Protein AF-A0A0E0I5A2-F1 (afdb_monomer_lite)

Secondary structure (DSSP, 8-state):
-HHHH--GGGG--------TTSPPPP-----PPP----------EEEEEEEETTEEEEEEEE-SS-HHHHHHHHHHH-GGG---GGG-----HHHHHHHHHHS-SS--GGGGG---SSPPP------HHHHHHHS--EEEEEE--GGGGTS-TTTSS---SS-SEE-

Foldseek 3Di:
DCQQPNDPVVVDQDDFDADPVRDTPDDDDDDDDDPPPDDPPGPQKWWKWKDFLNDIDIDMGGHPDDLVVVQVVCCVPPCVVVDDSVNDDDDDPLQVVVCVVPVDDPDDSCVVVDPDPDDPDPDDDDDPVVQNVVRPDMDMWTAAHRVLLVDDCVNDVDRPSPDGTDD

Sequence (167 aa):
MLRKHGLTSDLVVDATMVNAEGEAPRQGRHGGGPLLGHPRRRWRELLRVVVQNQNAQFESLYLVGTRLGLISAMADTFPELGVTASDCIEMMWIQSMLYFAFYGMGKPLEMLLDRGTSKPDKYLKAKPDSLLKDGVGLLILDPYGGEMVRVALAVTPFPHRQALYNI

Organism: Oryza nivara (NCBI:txid4536)

Structure (mmCIF, N/CA/C/O backbone):
data_AF-A0A0E0I5A2-F1
#
_entry.id   AF-A0A0E0I5A2-F1
#
loop_
_atom_site.group_PDB
_atom_site.id
_atom_site.type_symbol
_atom_site.label_atom_id
_atom_site.label_alt_id
_atom_site.label_comp_id
_atom_site.label_asym_id
_atom_site.label_entity_id
_atom_site.label_seq_id
_atom_site.pdbx_PDB_ins_code
_atom_site.Cartn_x
_atom_site.Cartn_y
_atom_site.Cartn_z
_atom_site.occupancy
_atom_site.B_iso_or_equiv
_atom_site.auth_seq_id
_atom_site.auth_comp_id
_atom_site.auth_asym_id
_atom_site.auth_atom_id
_atom_site.pdbx_PDB_model_num
ATOM 1 N N . MET A 1 1 ? 0.838 -0.789 -4.060 1.00 75.44 1 MET A N 1
ATOM 2 C CA . MET A 1 1 ? 0.768 -0.391 -5.485 1.00 75.44 1 MET A CA 1
ATOM 3 C C . MET A 1 1 ? 0.713 -1.572 -6.458 1.00 75.44 1 MET A C 1
ATOM 5 O O . MET A 1 1 ? 0.041 -1.443 -7.476 1.00 75.44 1 MET A O 1
ATOM 9 N N . LEU A 1 2 ? 1.329 -2.717 -6.134 1.00 82.50 2 LEU A N 1
ATOM 10 C CA . LEU A 1 2 ? 1.393 -3.925 -6.976 1.00 82.50 2 LEU A CA 1
ATOM 11 C C . LEU A 1 2 ? 0.055 -4.344 -7.614 1.00 82.50 2 LEU A C 1
ATOM 13 O O . LEU A 1 2 ? -0.028 -4.516 -8.824 1.00 82.50 2 LEU A O 1
ATOM 17 N N . ARG A 1 3 ? -1.032 -4.413 -6.834 1.00 82.81 3 ARG A N 1
ATOM 18 C CA . ARG A 1 3 ? -2.36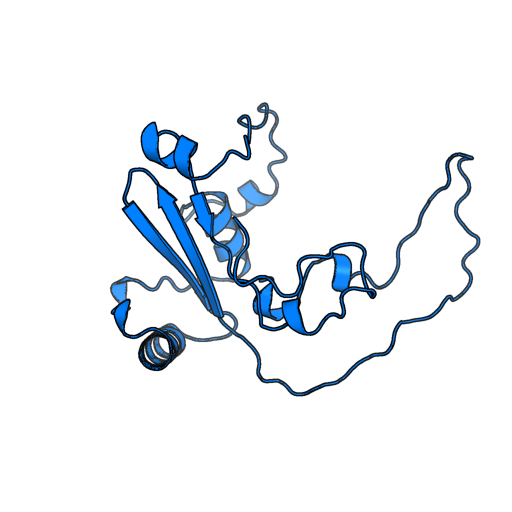3 -4.818 -7.335 1.00 82.81 3 ARG A CA 1
ATOM 19 C C . ARG A 1 3 ? -2.947 -3.901 -8.417 1.00 82.81 3 ARG A C 1
ATOM 21 O O . ARG A 1 3 ? -3.833 -4.323 -9.152 1.00 82.81 3 ARG A O 1
ATOM 28 N N . LYS A 1 4 ? -2.482 -2.653 -8.521 1.00 81.50 4 LYS A N 1
ATOM 29 C CA . LYS A 1 4 ? -2.982 -1.670 -9.496 1.00 81.50 4 LYS A CA 1
ATOM 30 C C . LYS A 1 4 ? -2.086 -1.529 -10.723 1.00 81.50 4 LYS A C 1
ATOM 32 O O . LYS A 1 4 ? -2.599 -1.251 -11.801 1.00 81.50 4 LYS A O 1
ATOM 37 N N . HIS A 1 5 ? -0.774 -1.647 -10.537 1.00 83.38 5 HIS A N 1
ATOM 38 C CA . HIS A 1 5 ? 0.215 -1.281 -11.553 1.00 83.38 5 HIS A CA 1
ATOM 39 C C . HIS A 1 5 ? 1.202 -2.400 -11.905 1.00 83.38 5 HIS A C 1
ATOM 41 O O . HIS A 1 5 ? 2.002 -2.207 -12.809 1.00 83.38 5 HIS A O 1
ATOM 47 N N . GLY A 1 6 ? 1.151 -3.549 -11.230 1.00 83.94 6 GLY A N 1
ATOM 48 C CA . GLY A 1 6 ? 2.175 -4.583 -11.361 1.00 83.94 6 GLY A CA 1
ATOM 49 C C . GLY A 1 6 ? 3.478 -4.188 -10.663 1.00 83.94 6 GLY A C 1
ATOM 50 O O . GLY A 1 6 ? 3.502 -3.283 -9.819 1.00 83.94 6 GLY A O 1
ATOM 51 N N . LEU A 1 7 ? 4.558 -4.893 -10.994 1.00 84.25 7 LEU A N 1
ATOM 52 C CA . LEU A 1 7 ? 5.907 -4.549 -10.552 1.00 84.25 7 LEU A CA 1
ATOM 53 C C . LEU A 1 7 ? 6.447 -3.381 -11.375 1.00 84.25 7 LEU A C 1
ATOM 55 O O . LEU A 1 7 ? 6.112 -3.225 -12.544 1.00 84.25 7 LEU A O 1
ATOM 59 N N . THR A 1 8 ? 7.363 -2.601 -10.801 1.00 82.94 8 THR A N 1
ATOM 60 C CA . THR A 1 8 ? 8.044 -1.525 -11.539 1.00 82.94 8 THR A CA 1
ATOM 61 C C . THR A 1 8 ? 8.751 -2.050 -12.791 1.00 82.94 8 THR A C 1
ATOM 63 O O . THR A 1 8 ? 8.717 -1.391 -13.824 1.00 82.94 8 THR A O 1
ATOM 66 N N . SER A 1 9 ? 9.324 -3.258 -12.727 1.00 82.19 9 SER A N 1
ATOM 67 C CA . SER A 1 9 ? 9.944 -3.936 -13.874 1.00 82.19 9 SER A CA 1
ATOM 68 C C . SER A 1 9 ? 8.977 -4.191 -15.030 1.00 82.19 9 SER A C 1
ATOM 70 O O . SER A 1 9 ? 9.417 -4.257 -16.169 1.00 82.19 9 SER A O 1
ATOM 72 N N . ASP A 1 10 ? 7.676 -4.308 -14.755 1.00 83.56 10 ASP A N 1
ATOM 73 C CA . ASP A 1 10 ? 6.648 -4.550 -15.776 1.00 83.56 10 ASP A CA 1
ATOM 74 C C . ASP A 1 10 ? 6.332 -3.274 -16.573 1.00 83.56 10 ASP A C 1
ATOM 76 O O . ASP A 1 10 ? 5.680 -3.330 -17.613 1.00 83.56 10 ASP A O 1
ATOM 80 N N . LEU A 1 11 ? 6.770 -2.117 -16.067 1.00 82.69 11 LEU A N 1
ATOM 81 C CA . LEU A 1 11 ? 6.495 -0.793 -16.622 1.00 82.69 11 LEU A CA 1
ATOM 82 C C . LEU A 1 11 ? 7.718 -0.167 -17.308 1.00 82.69 11 LEU A C 1
ATOM 84 O O . LEU A 1 11 ? 7.606 0.924 -17.868 1.00 82.69 11 LEU A O 1
ATOM 88 N N . VAL A 1 12 ? 8.882 -0.822 -17.257 1.00 82.25 12 VAL A N 1
ATOM 8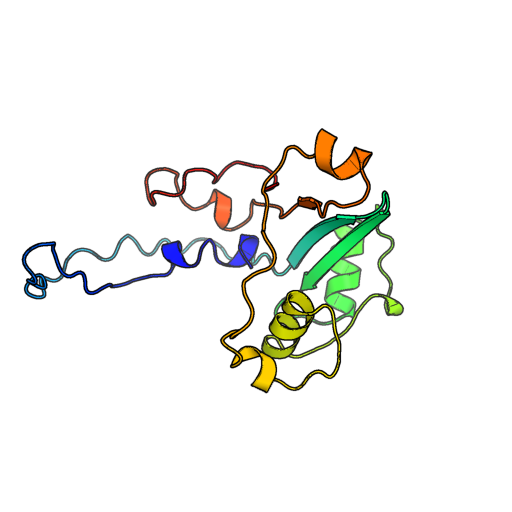9 C CA . VAL A 1 12 ? 10.091 -0.364 -17.953 1.00 82.25 12 VAL A CA 1
ATOM 90 C C . VAL A 1 12 ? 9.926 -0.635 -19.446 1.00 82.25 12 VAL A C 1
ATOM 92 O O . VAL A 1 12 ? 9.762 -1.779 -19.858 1.00 82.25 12 VAL A O 1
ATOM 95 N N . VAL A 1 13 ? 9.958 0.423 -20.257 1.00 83.44 13 VAL A N 1
ATOM 96 C CA . VAL A 1 13 ? 9.755 0.337 -21.715 1.00 83.44 13 VAL A CA 1
ATOM 97 C C . VAL A 1 13 ? 11.055 0.299 -22.516 1.00 83.44 13 VAL A C 1
ATOM 99 O O . VAL A 1 13 ? 11.040 -0.136 -23.662 1.00 83.44 13 VAL A O 1
ATOM 102 N N . ASP A 1 14 ? 12.159 0.764 -21.931 1.00 82.50 14 ASP A N 1
ATOM 103 C CA . ASP A 1 14 ? 13.480 0.787 -22.555 1.00 82.50 14 ASP A CA 1
ATOM 104 C C . ASP A 1 14 ? 14.570 0.802 -21.471 1.00 82.50 14 ASP A C 1
ATOM 106 O O . ASP A 1 14 ? 14.337 1.287 -20.357 1.00 82.50 14 ASP A O 1
ATOM 110 N N . ALA A 1 15 ? 15.747 0.264 -21.784 1.00 80.38 15 ALA A N 1
ATOM 111 C CA . ALA A 1 15 ? 16.903 0.246 -20.896 1.00 80.38 15 ALA A CA 1
ATOM 112 C C . ALA A 1 15 ? 18.210 0.187 -21.694 1.00 80.38 15 ALA A C 1
ATOM 114 O O . ALA A 1 15 ? 18.396 -0.666 -22.561 1.00 80.38 15 ALA A O 1
ATOM 115 N N . THR A 1 16 ? 19.164 1.042 -21.332 1.00 84.69 16 THR A N 1
ATOM 116 C CA . THR A 1 16 ? 20.533 0.945 -21.843 1.00 84.69 16 THR A CA 1
ATOM 117 C C . THR A 1 16 ? 21.312 -0.042 -20.986 1.00 84.69 16 THR A C 1
ATOM 119 O O . THR A 1 16 ? 21.516 0.193 -19.796 1.00 84.69 16 THR A O 1
ATOM 122 N N . MET A 1 17 ? 21.766 -1.136 -21.593 1.00 79.50 17 MET A N 1
ATOM 123 C CA . MET A 1 17 ? 22.663 -2.098 -20.953 1.00 79.50 17 MET A CA 1
ATOM 124 C C . MET A 1 17 ? 24.070 -1.948 -21.521 1.00 79.50 17 MET A C 1
ATOM 126 O O . MET A 1 17 ? 24.230 -1.629 -22.694 1.00 79.50 17 MET A O 1
ATOM 130 N N . VAL A 1 18 ? 25.080 -2.184 -20.692 1.00 85.94 18 VAL A N 1
ATOM 131 C CA . VAL A 1 18 ? 26.480 -2.284 -21.115 1.00 85.94 18 VAL A CA 1
ATOM 132 C C . VAL A 1 18 ? 26.926 -3.703 -20.798 1.00 85.94 18 VAL A C 1
ATOM 134 O O . VAL A 1 18 ? 26.665 -4.189 -19.696 1.00 85.94 18 VAL A O 1
ATOM 137 N N . ASN A 1 19 ? 27.511 -4.392 -21.776 1.00 85.88 19 ASN A N 1
ATOM 138 C CA . ASN A 1 19 ? 28.001 -5.756 -21.583 1.00 85.88 19 ASN A CA 1
ATOM 139 C C . ASN A 1 19 ? 29.301 -5.777 -20.752 1.00 85.88 19 ASN A C 1
ATOM 141 O O . ASN A 1 19 ? 29.820 -4.736 -20.340 1.00 85.88 19 ASN A O 1
ATOM 145 N N . ALA A 1 20 ? 29.818 -6.976 -20.476 1.00 87.25 20 ALA A N 1
ATOM 146 C CA . ALA A 1 20 ? 31.037 -7.149 -19.684 1.00 87.25 20 ALA A CA 1
ATOM 147 C C . ALA A 1 20 ? 32.272 -6.523 -20.361 1.00 87.25 20 ALA A C 1
ATOM 149 O O . ALA A 1 20 ? 33.253 -6.199 -19.697 1.00 87.25 20 ALA A O 1
ATOM 150 N N . GLU A 1 21 ? 32.195 -6.319 -21.672 1.00 88.19 21 GLU A N 1
ATOM 151 C CA . GLU A 1 21 ? 33.226 -5.754 -22.532 1.00 88.19 21 GLU A CA 1
ATOM 152 C C . GLU A 1 21 ? 33.182 -4.213 -22.583 1.00 88.19 21 GLU A C 1
ATOM 154 O O . GLU A 1 21 ? 34.048 -3.590 -23.195 1.00 88.19 21 GLU A O 1
ATOM 159 N N . GLY A 1 22 ? 32.214 -3.577 -21.911 1.00 84.38 22 GLY A N 1
ATOM 160 C CA . GLY A 1 22 ? 32.079 -2.117 -21.868 1.00 84.38 22 GLY A CA 1
ATOM 161 C C . GLY A 1 22 ? 31.339 -1.518 -23.067 1.00 84.38 22 GLY A C 1
ATOM 162 O O . GLY A 1 22 ? 31.310 -0.298 -23.231 1.00 84.38 22 GLY A O 1
ATOM 163 N N . GLU A 1 23 ? 30.713 -2.349 -23.897 1.00 81.38 23 GLU A N 1
ATOM 164 C CA . GLU A 1 23 ? 29.973 -1.932 -25.080 1.00 81.38 23 GLU A CA 1
ATOM 165 C C . GLU A 1 23 ? 28.481 -1.775 -24.769 1.00 81.38 23 GLU A C 1
ATOM 167 O O . GLU A 1 23 ? 27.825 -2.666 -24.220 1.00 81.38 23 GLU A O 1
ATOM 172 N N . ALA A 1 24 ? 27.918 -0.632 -25.161 1.00 76.12 24 ALA A N 1
ATOM 173 C CA . ALA A 1 24 ? 26.474 -0.460 -25.233 1.00 76.12 24 ALA A CA 1
ATOM 174 C C . ALA A 1 24 ? 25.974 -0.979 -26.596 1.00 76.12 24 ALA A C 1
ATOM 176 O O . ALA A 1 24 ? 26.568 -0.629 -27.625 1.00 76.12 24 ALA A O 1
ATOM 177 N N . PRO A 1 25 ? 24.881 -1.762 -26.655 1.00 66.56 25 PRO A N 1
ATOM 178 C CA . PRO A 1 25 ? 24.277 -2.160 -27.917 1.00 66.56 25 PRO A CA 1
ATOM 179 C C . PRO A 1 25 ? 23.975 -0.921 -28.764 1.00 66.56 25 PRO A C 1
ATOM 181 O O . PRO A 1 25 ? 23.381 0.046 -28.281 1.00 66.56 25 PRO A O 1
ATOM 184 N N . ARG A 1 26 ? 24.360 -0.938 -30.047 1.00 56.56 26 ARG A N 1
ATOM 185 C CA . ARG A 1 26 ? 23.927 0.101 -30.991 1.00 56.56 26 ARG A CA 1
ATOM 186 C C . ARG A 1 26 ? 22.404 0.073 -31.042 1.00 56.56 26 ARG A C 1
ATOM 188 O O . ARG A 1 26 ? 21.832 -0.984 -31.291 1.00 56.56 26 ARG A O 1
ATOM 195 N N . GLN A 1 27 ? 21.777 1.221 -30.788 1.00 52.25 27 GLN A N 1
ATOM 196 C CA . GLN A 1 27 ? 20.326 1.399 -30.716 1.00 52.25 27 GLN A CA 1
ATOM 197 C C . GLN A 1 27 ? 19.641 0.809 -31.964 1.00 52.25 27 GLN A C 1
ATOM 199 O O . GLN A 1 27 ? 19.549 1.438 -33.016 1.00 52.25 27 GLN A O 1
ATOM 204 N N . GLY A 1 28 ? 19.179 -0.432 -31.850 1.00 45.22 28 GLY A N 1
ATOM 205 C CA . GLY A 1 28 ? 18.270 -1.072 -32.783 1.00 45.22 28 GLY A CA 1
ATOM 206 C C . GLY A 1 28 ? 16.889 -1.035 -32.155 1.00 45.22 28 GLY A C 1
ATOM 207 O O . GLY A 1 28 ? 16.721 -1.490 -31.026 1.00 45.22 28 GLY A O 1
ATOM 208 N N . ARG A 1 29 ? 15.899 -0.477 -32.861 1.00 46.53 29 ARG A N 1
ATOM 209 C CA . ARG A 1 29 ? 14.488 -0.572 -32.466 1.00 46.53 29 ARG A CA 1
ATOM 210 C C . ARG A 1 29 ? 14.127 -2.049 -32.302 1.00 46.53 29 ARG A C 1
ATOM 212 O O . ARG A 1 29 ? 13.879 -2.725 -33.296 1.00 46.53 29 ARG A O 1
ATOM 219 N N . HIS A 1 30 ? 14.053 -2.530 -31.068 1.00 42.09 30 HIS A N 1
ATOM 220 C CA . HIS A 1 30 ? 13.550 -3.862 -30.767 1.00 42.09 30 HIS A CA 1
ATOM 221 C C . HIS A 1 30 ? 12.280 -3.759 -29.926 1.00 42.09 30 HIS A C 1
ATOM 223 O O . HIS A 1 30 ? 12.313 -3.489 -28.735 1.00 42.09 30 HIS A O 1
ATOM 229 N N . GLY A 1 31 ? 11.159 -3.962 -30.625 1.00 35.25 31 GLY A N 1
ATOM 230 C CA . GLY A 1 31 ? 9.966 -4.653 -30.143 1.00 35.25 31 GLY A CA 1
ATOM 231 C C . GLY A 1 31 ? 9.345 -4.154 -28.845 1.00 35.25 31 GLY A C 1
ATOM 232 O O . GLY A 1 31 ? 9.482 -4.802 -27.814 1.00 35.25 31 GLY A O 1
ATOM 233 N N . GLY A 1 32 ? 8.541 -3.092 -28.934 1.00 33.34 32 GLY A N 1
ATOM 234 C CA . GLY A 1 32 ? 7.497 -2.860 -27.940 1.00 33.34 32 GLY A CA 1
ATOM 235 C C . GLY A 1 32 ? 6.605 -4.101 -27.841 1.00 33.34 32 GLY A C 1
ATOM 236 O O . GLY A 1 32 ? 5.991 -4.509 -28.829 1.00 33.34 32 GLY A O 1
ATOM 237 N N . GLY A 1 33 ? 6.572 -4.719 -26.659 1.00 37.50 33 GLY A N 1
ATOM 238 C CA . GLY A 1 33 ? 5.617 -5.777 -26.345 1.00 37.50 33 GLY A CA 1
ATOM 239 C C . GLY A 1 33 ? 4.172 -5.274 -26.495 1.00 37.50 33 GLY A C 1
ATOM 240 O O . GLY A 1 33 ? 3.933 -4.064 -26.428 1.00 37.50 33 GLY A O 1
ATOM 241 N N . PRO A 1 34 ? 3.192 -6.166 -26.729 1.00 33.97 34 PRO A N 1
ATOM 242 C CA . PRO A 1 34 ? 1.848 -5.761 -27.114 1.00 33.97 34 PRO A CA 1
ATOM 243 C C . PRO A 1 34 ? 1.204 -4.887 -26.037 1.00 33.97 34 PRO A C 1
ATOM 245 O O . PRO A 1 34 ? 1.081 -5.287 -24.878 1.00 33.97 34 PRO A O 1
ATOM 248 N N . LEU A 1 35 ? 0.740 -3.704 -26.444 1.00 46.03 35 LEU A N 1
ATOM 249 C CA . LEU A 1 35 ? -0.150 -2.860 -25.656 1.00 46.03 35 LEU A CA 1
ATOM 250 C C . LEU A 1 35 ? -1.496 -3.580 -25.502 1.00 46.03 35 LEU A C 1
ATOM 252 O O . LEU A 1 35 ? -2.409 -3.414 -26.310 1.00 46.03 35 LEU A O 1
ATOM 256 N N . LEU A 1 36 ? -1.626 -4.400 -24.462 1.00 43.19 36 LEU A N 1
ATOM 257 C CA . LEU A 1 36 ? -2.887 -5.047 -24.109 1.00 43.19 36 LEU A CA 1
ATOM 258 C C . LEU A 1 36 ? -3.782 -4.051 -23.363 1.00 43.19 36 LEU A C 1
ATOM 260 O O . LEU A 1 36 ? -3.839 -3.996 -22.134 1.00 43.19 36 LEU A O 1
ATOM 264 N N . GLY A 1 37 ? -4.502 -3.235 -24.132 1.00 43.47 37 GLY A N 1
ATOM 265 C CA . GLY A 1 37 ? -5.615 -2.437 -23.629 1.00 43.47 37 GLY A CA 1
ATOM 266 C C . GLY A 1 37 ? -6.786 -3.338 -23.242 1.00 43.47 37 GLY A C 1
ATOM 267 O O . GLY A 1 37 ? -7.531 -3.778 -24.108 1.00 43.47 37 GLY A O 1
ATOM 268 N N . HIS A 1 38 ? -6.979 -3.592 -21.944 1.00 39.84 38 HIS A N 1
ATOM 269 C CA . HIS A 1 38 ? -8.054 -4.454 -21.430 1.00 39.84 38 HIS A CA 1
ATOM 270 C C . HIS A 1 38 ? -8.637 -3.933 -20.096 1.00 39.84 38 HIS A C 1
ATOM 272 O O . HIS A 1 38 ? -7.970 -3.186 -19.3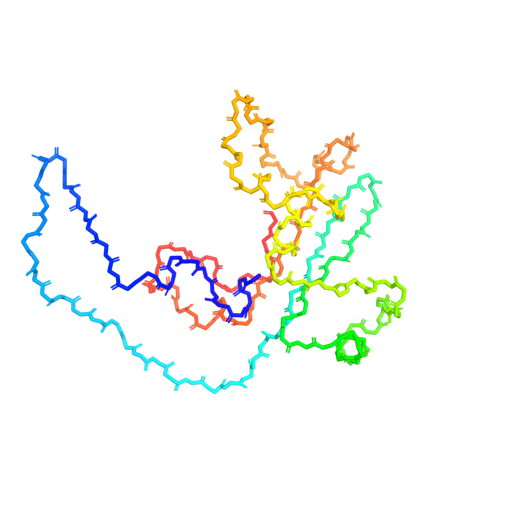74 1.00 39.84 38 HIS A O 1
ATOM 278 N N . PRO A 1 39 ? -9.901 -4.279 -19.780 1.00 36.78 39 PRO A N 1
ATOM 279 C CA . PRO A 1 39 ? -10.913 -3.385 -19.219 1.00 36.78 39 PRO A CA 1
ATOM 280 C C . PRO A 1 39 ? -10.625 -2.921 -17.788 1.00 36.78 39 PRO A C 1
ATOM 282 O O . PRO A 1 39 ? -10.202 -3.676 -16.916 1.00 36.78 39 PRO A O 1
ATOM 285 N N . ARG A 1 40 ? -10.898 -1.634 -17.548 1.00 40.00 40 ARG A N 1
ATOM 286 C CA . ARG A 1 40 ? -10.635 -0.909 -16.300 1.00 40.00 40 ARG A CA 1
ATOM 287 C C . ARG A 1 40 ? -11.598 -1.316 -15.172 1.00 40.00 40 ARG A C 1
ATOM 289 O O . ARG A 1 40 ? -12.405 -0.499 -14.740 1.00 40.00 40 ARG A O 1
ATOM 296 N N . ARG A 1 41 ? -11.461 -2.511 -14.592 1.00 44.41 41 ARG A N 1
ATOM 297 C CA . ARG A 1 41 ? -11.747 -2.644 -13.150 1.00 44.41 41 ARG A CA 1
ATOM 298 C C . ARG A 1 41 ? -10.512 -2.146 -12.418 1.00 44.41 41 ARG A C 1
ATOM 300 O O . ARG A 1 41 ? -9.542 -2.864 -12.209 1.00 44.41 41 ARG A O 1
ATOM 307 N N . ARG A 1 42 ? -10.495 -0.835 -12.176 1.00 53.53 42 ARG A N 1
ATOM 308 C CA . ARG A 1 42 ? -9.362 -0.149 -11.556 1.00 53.53 42 ARG A CA 1
ATOM 309 C C . ARG A 1 42 ? -9.352 -0.546 -10.083 1.00 53.53 42 ARG A C 1
ATOM 311 O O . ARG A 1 42 ? -10.131 0.001 -9.313 1.00 53.53 42 ARG A O 1
ATOM 318 N N . TRP A 1 43 ? -8.4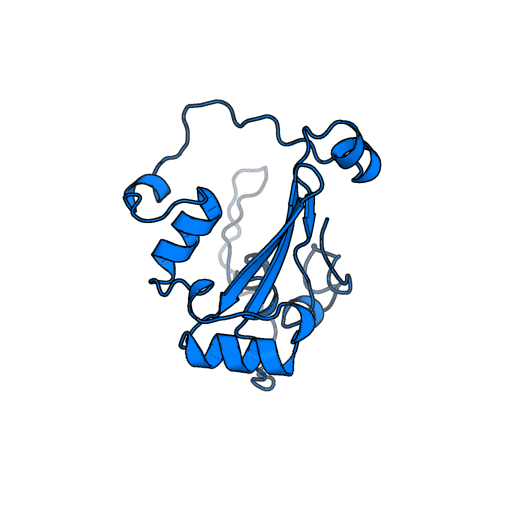94 -1.488 -9.703 1.00 56.75 43 TRP A N 1
ATOM 319 C CA . TRP A 1 43 ? -8.192 -1.741 -8.298 1.00 56.75 43 TRP A CA 1
ATOM 320 C C . TRP A 1 43 ? -7.594 -0.459 -7.722 1.00 56.75 43 TRP A C 1
ATOM 322 O O . TRP A 1 43 ? -6.527 -0.010 -8.145 1.00 56.75 43 TRP A O 1
ATOM 332 N N . ARG A 1 44 ? -8.348 0.212 -6.852 1.00 69.62 44 ARG A N 1
ATOM 333 C CA . ARG A 1 44 ? -7.929 1.476 -6.228 1.00 69.62 44 ARG A CA 1
ATOM 334 C C . ARG A 1 44 ? -7.315 1.260 -4.860 1.00 69.62 44 ARG A C 1
ATOM 336 O O . ARG A 1 44 ? -6.742 2.194 -4.326 1.00 69.62 44 ARG A O 1
ATOM 343 N N . GLU A 1 45 ? -7.378 0.044 -4.348 1.00 74.12 45 GLU A N 1
ATOM 344 C CA . GLU A 1 45 ? -7.092 -0.252 -2.960 1.00 74.12 45 GLU A CA 1
ATOM 345 C C . GLU A 1 45 ? -5.968 -1.279 -2.831 1.00 74.12 45 GLU A C 1
ATOM 347 O O . GLU A 1 45 ? -5.927 -2.294 -3.536 1.00 74.12 45 GLU A O 1
ATOM 352 N N . LEU A 1 46 ? -5.038 -0.990 -1.933 1.00 80.12 46 LEU A N 1
ATOM 353 C CA . LEU A 1 46 ? -4.088 -1.946 -1.390 1.00 80.12 46 LEU A CA 1
ATOM 354 C C . LEU A 1 46 ? -4.424 -2.116 0.087 1.00 80.12 46 LEU A C 1
ATOM 356 O O . LEU A 1 46 ? -4.543 -1.107 0.757 1.00 80.12 46 LEU A O 1
ATOM 360 N N . LEU A 1 47 ? -4.516 -3.351 0.568 1.00 86.25 47 LEU A N 1
ATOM 361 C CA . LEU A 1 47 ? -4.703 -3.688 1.977 1.00 86.25 47 LEU A CA 1
ATOM 362 C C . LEU A 1 47 ? -3.604 -4.675 2.360 1.00 86.25 47 LEU A C 1
ATOM 364 O O . LEU A 1 47 ? -3.593 -5.771 1.825 1.00 86.25 47 LEU A O 1
ATOM 368 N N . ARG A 1 48 ? -2.662 -4.313 3.218 1.00 89.94 48 ARG A N 1
ATOM 369 C CA . ARG A 1 48 ? -1.609 -5.218 3.701 1.00 89.94 48 ARG A CA 1
ATOM 370 C C . ARG A 1 48 ? -1.806 -5.506 5.178 1.00 89.94 48 ARG A C 1
ATOM 372 O O . ARG A 1 48 ? -2.403 -4.701 5.890 1.00 89.94 48 ARG A O 1
ATOM 379 N N . VAL A 1 49 ? -1.294 -6.646 5.625 1.00 89.81 49 VAL A N 1
ATOM 380 C CA . VAL A 1 49 ? -1.346 -7.030 7.037 1.00 89.81 49 VAL A CA 1
ATOM 381 C C . VAL A 1 49 ? 0.064 -7.027 7.594 1.00 89.81 49 VAL A C 1
ATOM 383 O O . VAL A 1 49 ? 0.957 -7.669 7.044 1.00 89.81 49 VAL A O 1
ATOM 386 N N . VAL A 1 50 ? 0.258 -6.304 8.685 1.00 88.94 50 VAL A N 1
ATOM 387 C CA . VAL A 1 50 ? 1.514 -6.235 9.417 1.00 88.94 50 VAL A CA 1
ATOM 388 C C . VAL A 1 50 ? 1.297 -6.899 10.764 1.00 88.94 50 VAL A C 1
ATOM 390 O O . VAL A 1 50 ? 0.457 -6.469 11.547 1.00 88.94 50 VAL A O 1
ATOM 393 N N . VAL A 1 51 ? 2.023 -7.978 11.027 1.00 87.69 51 VAL A N 1
ATOM 394 C CA . VAL A 1 51 ? 1.958 -8.697 12.297 1.00 87.69 51 VAL A CA 1
ATOM 395 C C . VAL A 1 51 ? 3.247 -8.450 13.066 1.00 87.69 51 VAL A C 1
ATOM 397 O O . VAL A 1 51 ? 4.343 -8.745 12.583 1.00 87.69 51 VAL A O 1
ATOM 400 N N . GLN A 1 52 ? 3.103 -7.914 14.273 1.00 86.12 52 GLN A N 1
ATOM 401 C CA . GLN A 1 52 ? 4.200 -7.635 15.193 1.00 86.12 52 GLN A CA 1
ATOM 402 C C . GLN A 1 52 ? 3.713 -7.818 16.630 1.00 86.12 52 GLN A C 1
ATOM 404 O O . GLN A 1 52 ? 2.612 -7.394 16.968 1.00 86.12 52 GLN A O 1
ATOM 409 N N . ASN A 1 53 ? 4.525 -8.441 17.488 1.00 84.44 53 ASN A N 1
ATOM 410 C CA . ASN A 1 53 ? 4.211 -8.649 18.910 1.00 84.44 53 ASN A CA 1
ATOM 411 C C . ASN A 1 53 ? 2.819 -9.262 19.148 1.00 84.44 53 ASN A C 1
ATOM 413 O O . ASN A 1 53 ? 2.081 -8.812 20.018 1.00 84.44 53 ASN A O 1
ATOM 417 N N . GLN A 1 54 ? 2.451 -10.268 18.344 1.00 81.38 54 GLN A N 1
ATOM 418 C CA . GLN A 1 54 ? 1.136 -10.932 18.379 1.00 81.38 54 GLN A CA 1
ATOM 419 C C . GLN A 1 54 ? -0.064 -10.019 18.063 1.00 81.38 54 GLN A C 1
ATOM 421 O O . GLN A 1 54 ? -1.207 -10.448 18.191 1.00 81.38 54 GLN A O 1
ATOM 426 N N . ASN A 1 55 ? 0.177 -8.791 17.603 1.00 86.50 55 ASN A N 1
ATOM 427 C CA . ASN A 1 55 ? -0.851 -7.885 17.120 1.00 86.50 55 ASN A CA 1
ATOM 428 C C . ASN A 1 55 ? -0.842 -7.846 15.589 1.00 86.50 55 ASN A C 1
ATOM 430 O O . ASN A 1 55 ? 0.225 -7.807 14.976 1.00 86.50 55 ASN A O 1
ATOM 434 N N . ALA A 1 56 ? -2.026 -7.839 14.979 1.00 89.94 56 ALA A N 1
ATOM 435 C CA . ALA A 1 56 ? -2.192 -7.699 13.537 1.00 89.94 56 ALA A CA 1
ATOM 436 C C . ALA A 1 56 ? -2.744 -6.308 13.220 1.00 89.94 56 ALA A C 1
ATOM 438 O O . ALA A 1 56 ? -3.819 -5.928 13.681 1.00 89.94 56 ALA A O 1
ATOM 439 N N . GLN A 1 57 ? -2.000 -5.554 12.423 1.00 90.94 57 GLN A N 1
ATOM 440 C CA . GLN A 1 57 ? -2.382 -4.249 11.911 1.00 90.94 57 GLN A CA 1
ATOM 441 C C . GLN A 1 57 ? -2.750 -4.374 10.437 1.00 90.94 57 GLN A C 1
ATOM 443 O O . GLN A 1 57 ? -2.038 -4.999 9.651 1.00 90.94 57 GLN A O 1
ATOM 448 N N . PHE A 1 58 ? -3.875 -3.776 10.067 1.00 92.00 58 PHE A N 1
ATOM 449 C CA . PHE A 1 58 ? -4.360 -3.736 8.696 1.00 92.00 58 PHE A CA 1
ATOM 450 C C . PHE A 1 58 ? -4.101 -2.345 8.139 1.00 92.00 58 PHE A C 1
ATOM 452 O O . PHE A 1 58 ? -4.681 -1.362 8.593 1.00 92.00 58 PHE A O 1
ATOM 459 N N . GLU A 1 59 ? -3.217 -2.258 7.155 1.00 90.81 59 GLU A N 1
ATOM 460 C CA . GLU A 1 59 ? -2.832 -0.995 6.542 1.00 90.81 59 GLU A CA 1
ATOM 461 C C . GLU A 1 59 ? -3.407 -0.917 5.135 1.00 90.81 59 GLU A C 1
ATOM 463 O O . GLU A 1 59 ? -3.164 -1.797 4.306 1.00 90.81 59 GLU A O 1
ATOM 468 N N . SER A 1 60 ? -4.142 0.155 4.839 1.00 89.31 60 SER A N 1
ATOM 469 C CA . SER A 1 60 ? -4.741 0.349 3.522 1.00 89.31 60 SER A CA 1
ATOM 470 C C . SER A 1 60 ? -4.270 1.629 2.840 1.00 89.31 60 SER A C 1
ATOM 472 O O . SER A 1 60 ? -4.051 2.658 3.474 1.00 89.31 60 SER A O 1
ATOM 474 N N . LEU A 1 61 ? -4.134 1.565 1.516 1.00 90.06 61 LEU A N 1
ATOM 475 C CA . LEU A 1 61 ? -3.920 2.713 0.646 1.00 90.06 61 LEU A CA 1
ATOM 476 C C . LEU A 1 61 ? -4.984 2.731 -0.449 1.00 90.06 61 LEU A C 1
ATOM 478 O O . LEU A 1 61 ? -4.967 1.901 -1.364 1.00 90.06 61 LEU A O 1
ATOM 482 N N . TYR A 1 62 ? -5.854 3.738 -0.395 1.00 89.81 62 TYR A N 1
ATOM 483 C CA . TYR A 1 62 ? -6.894 3.980 -1.389 1.00 89.81 62 TYR A CA 1
ATOM 484 C C . TYR A 1 62 ? -6.510 5.130 -2.325 1.00 89.81 62 TYR A C 1
ATOM 486 O O . TYR A 1 62 ? -6.417 6.291 -1.936 1.00 89.81 62 TYR A O 1
ATOM 494 N N . LEU A 1 63 ? -6.246 4.804 -3.588 1.00 85.88 63 LEU A N 1
ATOM 495 C CA . LEU A 1 63 ? -5.716 5.724 -4.588 1.00 85.88 63 LEU A CA 1
ATOM 496 C C . LEU A 1 63 ? -6.823 6.382 -5.410 1.00 85.88 63 LEU A C 1
ATOM 498 O O . LEU A 1 63 ? -7.592 5.697 -6.090 1.00 85.88 63 LEU A O 1
ATOM 502 N N . VAL A 1 64 ? -6.762 7.714 -5.517 1.00 77.00 64 VAL A N 1
ATOM 503 C CA . VAL A 1 64 ? -7.685 8.522 -6.335 1.00 77.00 64 VAL A CA 1
ATOM 504 C C . VAL A 1 64 ? -9.131 8.272 -5.889 1.00 77.00 64 VAL A C 1
ATOM 506 O O . VAL A 1 64 ? -9.942 7.708 -6.636 1.00 77.00 64 VAL A O 1
ATOM 509 N N . GLY A 1 65 ? -9.408 8.653 -4.643 1.00 82.38 65 GLY A N 1
ATOM 510 C CA . GLY A 1 65 ? -10.686 8.490 -3.962 1.00 82.38 65 GLY A CA 1
ATOM 511 C C . GLY A 1 65 ? -10.761 9.347 -2.697 1.00 82.38 65 GLY A C 1
ATOM 512 O O . GLY A 1 65 ? -9.822 10.076 -2.390 1.00 82.38 65 GLY A O 1
ATOM 513 N N . THR A 1 66 ? -11.888 9.263 -1.998 1.00 88.94 66 THR A N 1
ATOM 514 C CA . THR A 1 66 ? -12.151 9.973 -0.739 1.00 88.94 66 THR A CA 1
ATOM 515 C C . THR A 1 66 ? -12.234 8.983 0.417 1.00 88.94 66 THR A C 1
ATOM 517 O O . THR A 1 66 ? -12.473 7.792 0.199 1.00 88.94 66 THR A O 1
ATOM 520 N N . ARG A 1 67 ? -12.128 9.483 1.649 1.00 91.56 67 ARG A N 1
ATOM 521 C CA . ARG A 1 67 ? -12.385 8.734 2.885 1.00 91.56 67 ARG A CA 1
ATOM 522 C C . ARG A 1 67 ? -13.714 7.983 2.844 1.00 91.56 67 ARG A C 1
ATOM 524 O O . ARG A 1 67 ? -13.762 6.808 3.178 1.00 91.56 67 ARG A O 1
ATOM 531 N N . LEU A 1 68 ? -14.788 8.635 2.391 1.00 91.88 68 LEU A N 1
ATOM 532 C CA . LEU A 1 68 ? -16.102 7.991 2.252 1.00 91.88 68 LEU A CA 1
ATOM 533 C C . LEU A 1 68 ? -16.079 6.848 1.231 1.00 91.88 68 LEU A C 1
ATOM 535 O O . LEU A 1 68 ? -16.687 5.808 1.461 1.00 91.88 68 LEU A O 1
ATOM 539 N N . GLY A 1 69 ? -15.350 7.026 0.126 1.00 90.75 69 GLY A N 1
ATOM 540 C CA . GLY A 1 69 ? -15.174 5.979 -0.875 1.00 90.75 69 GLY A CA 1
ATOM 541 C C . GLY A 1 69 ? -14.429 4.758 -0.333 1.00 90.75 69 GLY A C 1
ATOM 542 O O . GLY A 1 69 ? -14.820 3.641 -0.651 1.00 90.75 69 GLY A O 1
ATOM 543 N N . LEU A 1 70 ? -13.399 4.962 0.496 1.00 91.12 70 LEU A N 1
ATOM 544 C CA . LEU A 1 70 ? -12.688 3.872 1.172 1.00 91.12 70 LEU A CA 1
ATOM 545 C C . LEU A 1 70 ? -13.602 3.138 2.159 1.00 91.12 70 LEU A C 1
ATOM 547 O O . LEU A 1 70 ? -13.678 1.918 2.110 1.00 91.12 70 LEU A O 1
ATOM 551 N N . ILE A 1 71 ? -14.318 3.868 3.019 1.00 93.00 71 ILE A N 1
ATOM 552 C CA . ILE A 1 71 ? -15.221 3.259 4.009 1.00 93.00 71 ILE A CA 1
ATOM 553 C C . ILE A 1 71 ? -16.287 2.410 3.311 1.00 93.00 71 ILE A C 1
ATOM 555 O O . ILE A 1 71 ? -16.520 1.275 3.710 1.00 93.00 71 ILE A O 1
ATOM 559 N N . SER A 1 72 ? -16.889 2.923 2.233 1.00 92.25 72 SER A N 1
ATOM 560 C CA . SER A 1 72 ? -17.856 2.159 1.437 1.00 92.25 72 SER A CA 1
ATOM 561 C C . SER A 1 72 ? -17.225 0.913 0.814 1.00 92.25 72 SER A C 1
ATOM 563 O O . SER A 1 72 ? -17.806 -0.161 0.890 1.00 92.25 72 SER A O 1
ATOM 565 N N . ALA A 1 73 ? -16.029 1.029 0.227 1.00 89.88 73 ALA A N 1
ATOM 566 C CA . ALA A 1 73 ? -15.346 -0.111 -0.380 1.00 89.88 73 ALA A CA 1
ATOM 567 C C . ALA A 1 73 ? -14.992 -1.195 0.653 1.00 89.88 73 ALA A C 1
ATOM 569 O O . ALA A 1 73 ? -15.159 -2.382 0.376 1.00 89.88 73 ALA A O 1
ATOM 570 N N . MET A 1 74 ? -14.552 -0.794 1.849 1.00 90.62 74 MET A N 1
ATOM 571 C CA . MET A 1 74 ? -14.260 -1.708 2.955 1.00 90.62 74 MET A CA 1
ATOM 572 C C . MET A 1 74 ? -15.525 -2.369 3.487 1.00 90.62 74 MET A C 1
ATOM 574 O O . MET A 1 74 ? -15.524 -3.574 3.691 1.00 90.62 74 MET A O 1
ATOM 578 N N . ALA A 1 75 ? -16.619 -1.624 3.641 1.00 92.50 75 ALA A N 1
ATOM 579 C CA . ALA A 1 75 ? -17.901 -2.201 4.039 1.00 92.50 75 ALA A CA 1
ATOM 580 C C . ALA A 1 75 ? -18.400 -3.252 3.030 1.00 92.50 75 ALA A C 1
ATOM 582 O O . ALA A 1 75 ? -18.969 -4.263 3.433 1.00 92.50 75 ALA A O 1
ATOM 583 N N . ASP A 1 76 ? -18.142 -3.046 1.736 1.00 91.44 76 ASP A N 1
ATOM 584 C CA . ASP A 1 76 ? -18.553 -3.978 0.683 1.00 91.44 76 ASP A CA 1
ATOM 585 C C . ASP A 1 76 ? -17.637 -5.210 0.565 1.00 91.44 76 ASP A C 1
ATOM 587 O O . ASP A 1 76 ? -18.098 -6.286 0.183 1.00 91.44 76 ASP A O 1
ATOM 591 N N . THR A 1 77 ? -16.333 -5.062 0.823 1.00 87.94 77 THR A N 1
ATOM 592 C CA . THR A 1 77 ? -15.331 -6.106 0.517 1.00 87.94 77 THR A CA 1
ATOM 593 C C . THR A 1 77 ? -14.723 -6.788 1.736 1.00 87.94 77 THR A C 1
ATOM 595 O O . THR A 1 77 ? -14.312 -7.940 1.616 1.00 87.94 77 THR A O 1
ATOM 598 N N . PHE A 1 78 ? -14.649 -6.095 2.871 1.00 90.25 78 PHE A N 1
ATOM 599 C CA . PHE A 1 78 ? -14.051 -6.548 4.130 1.00 90.25 78 PHE A CA 1
ATOM 600 C C . PHE A 1 78 ? -14.782 -5.926 5.345 1.00 90.25 78 PHE A C 1
ATOM 602 O O . PHE A 1 78 ? -14.176 -5.205 6.151 1.00 90.25 78 PHE A O 1
ATOM 609 N N . PRO A 1 79 ? -16.104 -6.156 5.488 1.00 93.50 79 PRO A N 1
ATOM 610 C CA . PRO A 1 79 ? -16.902 -5.569 6.568 1.00 93.50 79 PRO A CA 1
ATOM 611 C C . PRO A 1 79 ? -16.406 -5.954 7.969 1.00 93.50 79 PRO A C 1
ATOM 613 O O . PRO A 1 79 ? -16.621 -5.206 8.921 1.00 93.50 79 PRO A O 1
ATOM 616 N N . GLU A 1 80 ? -15.710 -7.085 8.104 1.00 93.88 80 GLU A N 1
ATOM 617 C CA . GLU A 1 80 ? -15.158 -7.597 9.360 1.00 93.88 80 GLU A CA 1
ATOM 618 C C . GLU A 1 80 ? -14.124 -6.655 9.988 1.00 93.88 80 GLU A C 1
ATOM 620 O O . GLU A 1 80 ? -13.920 -6.697 11.200 1.00 93.88 80 GLU A O 1
ATOM 625 N N . LEU A 1 81 ? -13.487 -5.790 9.189 1.00 91.81 81 LEU A N 1
ATOM 626 C CA . LEU A 1 81 ? -12.540 -4.794 9.695 1.00 91.81 81 LEU A CA 1
ATOM 627 C C . LEU A 1 81 ? -13.224 -3.608 10.378 1.00 91.81 81 LEU A C 1
ATOM 629 O O . LEU A 1 81 ? -12.556 -2.866 11.092 1.00 91.81 81 LEU A O 1
ATOM 633 N N . GLY A 1 82 ? -14.528 -3.407 10.159 1.00 94.56 82 GLY A N 1
ATOM 634 C CA . GLY A 1 82 ? -15.295 -2.354 10.828 1.00 94.56 82 GLY A CA 1
ATOM 635 C C . GLY A 1 82 ? -14.735 -0.942 10.628 1.00 94.56 82 GLY A C 1
ATOM 636 O O . GLY A 1 82 ? -14.861 -0.117 11.528 1.00 94.56 82 GLY A O 1
ATOM 637 N N . VAL A 1 83 ? -14.096 -0.670 9.481 1.00 93.75 83 VAL A N 1
ATOM 638 C CA . VAL A 1 83 ? -13.366 0.583 9.223 1.00 93.75 83 VAL A CA 1
ATOM 639 C C . VAL A 1 83 ? -14.278 1.796 9.371 1.00 93.75 83 VAL A C 1
ATOM 641 O O . VAL A 1 83 ? -15.329 1.899 8.735 1.00 93.75 83 VAL A O 1
ATOM 644 N N . THR A 1 84 ? -13.829 2.762 10.163 1.00 94.94 84 THR A N 1
ATOM 645 C CA . THR A 1 84 ? -14.550 4.001 10.433 1.00 94.94 84 THR A CA 1
ATOM 646 C C . THR A 1 84 ? -13.817 5.226 9.888 1.00 94.94 84 THR A C 1
ATOM 648 O O . THR A 1 84 ? -12.696 5.177 9.379 1.00 94.94 84 THR A O 1
ATOM 651 N N . ALA A 1 85 ? -14.465 6.386 10.005 1.00 93.12 85 ALA A N 1
ATOM 652 C CA . ALA A 1 85 ? -13.873 7.663 9.629 1.00 93.12 85 ALA A CA 1
ATOM 653 C C . ALA A 1 85 ? -12.609 8.017 10.422 1.00 93.12 85 ALA A C 1
ATOM 655 O O . ALA A 1 85 ? -11.740 8.676 9.856 1.00 93.12 85 ALA A O 1
ATOM 656 N N . SER A 1 86 ? -12.513 7.609 11.691 1.00 94.44 86 SER A N 1
ATOM 657 C CA . SER A 1 86 ? -11.354 7.900 12.544 1.00 94.44 86 SER A CA 1
ATOM 658 C C . SER A 1 86 ? -10.112 7.100 12.167 1.00 94.44 86 SER A C 1
ATOM 660 O O . SER A 1 86 ? -9.008 7.530 12.480 1.00 94.44 86 SER A O 1
ATOM 662 N N . ASP A 1 87 ? -10.283 5.988 11.452 1.00 92.19 87 ASP A N 1
ATOM 663 C CA . ASP A 1 87 ? -9.175 5.141 10.997 1.00 92.19 87 ASP A CA 1
ATOM 664 C C . ASP A 1 87 ? -8.544 5.669 9.698 1.00 92.19 87 ASP A C 1
ATOM 666 O O . ASP A 1 87 ? -7.500 5.199 9.249 1.00 92.19 87 ASP A O 1
ATOM 670 N N . CYS A 1 88 ? -9.186 6.652 9.063 1.00 91.88 88 CYS A N 1
ATOM 671 C CA . CYS A 1 88 ? -8.792 7.168 7.764 1.00 91.88 88 CYS A CA 1
ATOM 672 C C . CYS A 1 88 ? -7.978 8.455 7.897 1.00 91.88 88 CYS A C 1
ATOM 674 O O . CYS A 1 88 ? -8.433 9.435 8.488 1.00 91.88 88 CYS A O 1
ATOM 676 N N . ILE A 1 89 ? -6.829 8.499 7.226 1.00 91.12 89 ILE A N 1
ATOM 677 C CA . ILE A 1 89 ? -6.001 9.701 7.115 1.00 91.12 89 ILE A CA 1
ATOM 678 C C . ILE A 1 89 ? -5.912 10.086 5.637 1.00 91.12 89 ILE A C 1
ATOM 680 O O . ILE A 1 89 ? -5.336 9.359 4.827 1.00 91.12 89 ILE A O 1
ATOM 684 N N . GLU A 1 90 ? -6.485 11.235 5.271 1.00 91.00 90 GLU A N 1
ATOM 685 C CA . GLU A 1 90 ? -6.369 11.769 3.912 1.00 91.00 90 GLU A CA 1
ATOM 686 C C . GLU A 1 90 ? -5.066 12.558 3.755 1.00 91.00 90 GLU A C 1
ATOM 688 O O . GLU A 1 90 ? -4.768 13.469 4.526 1.00 91.00 90 GLU A O 1
ATOM 693 N N . MET A 1 91 ? -4.279 12.205 2.740 1.00 90.75 91 MET A N 1
ATOM 694 C CA . MET A 1 91 ? -3.004 12.853 2.440 1.00 90.75 91 MET A CA 1
ATOM 695 C C . MET A 1 91 ? -2.667 12.753 0.950 1.00 90.75 91 MET A C 1
ATOM 697 O O . MET A 1 91 ? -3.256 11.960 0.209 1.00 90.75 91 MET A O 1
ATOM 701 N N . MET A 1 92 ? -1.693 13.544 0.495 1.00 90.00 92 MET A N 1
ATOM 702 C CA . MET A 1 92 ? -1.175 13.436 -0.871 1.00 90.00 92 MET A CA 1
ATOM 703 C C . MET A 1 92 ? -0.450 12.102 -1.080 1.00 90.00 92 MET A C 1
ATOM 705 O O . MET A 1 92 ? 0.158 11.556 -0.161 1.00 90.00 92 MET A O 1
ATOM 709 N N . TRP A 1 93 ? -0.419 11.606 -2.321 1.00 89.12 93 TRP A N 1
ATOM 710 C CA . TRP A 1 93 ? 0.264 10.345 -2.644 1.00 89.12 93 TRP A CA 1
ATOM 711 C C . TRP A 1 93 ? 1.733 10.327 -2.186 1.00 89.12 93 TRP A C 1
ATOM 713 O O . TRP A 1 93 ? 2.176 9.338 -1.607 1.00 89.12 93 TRP A O 1
ATOM 723 N N . ILE A 1 94 ? 2.473 11.426 -2.361 1.00 90.44 94 ILE A N 1
ATOM 724 C CA . ILE A 1 94 ? 3.875 11.498 -1.921 1.00 90.44 94 ILE A CA 1
ATOM 725 C C . ILE A 1 94 ? 4.014 11.456 -0.391 1.00 90.44 94 ILE A C 1
ATOM 727 O O . ILE A 1 94 ? 4.933 10.832 0.129 1.00 90.44 94 ILE A O 1
ATOM 731 N N . GLN A 1 95 ? 3.060 12.038 0.342 1.00 91.12 95 GLN A N 1
ATOM 732 C CA . GLN A 1 95 ? 3.01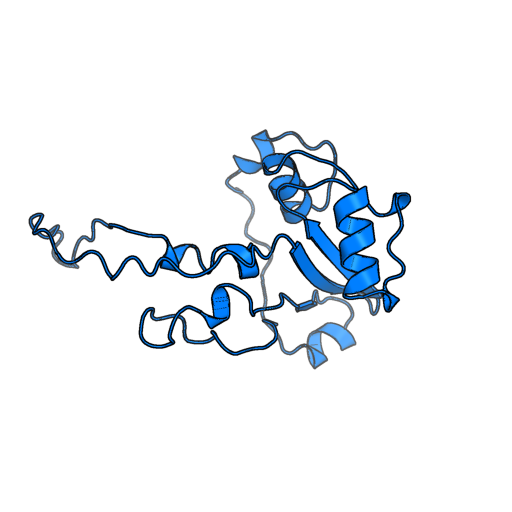8 11.951 1.802 1.00 91.12 95 GLN A CA 1
ATOM 733 C C . GLN A 1 95 ? 2.712 10.519 2.254 1.00 91.12 95 GLN A C 1
ATOM 735 O O . GLN A 1 95 ? 3.273 10.074 3.248 1.00 91.12 95 GLN A O 1
ATOM 740 N N . SER A 1 96 ? 1.912 9.763 1.487 1.00 89.62 96 SER A N 1
ATOM 741 C CA . SER A 1 96 ? 1.672 8.342 1.777 1.00 89.62 96 SER A CA 1
ATOM 742 C C . SER A 1 96 ? 2.942 7.497 1.655 1.00 89.62 96 SER A C 1
ATOM 744 O O . SER A 1 96 ? 3.146 6.598 2.463 1.00 89.62 96 SER A O 1
ATOM 746 N N . MET A 1 97 ? 3.839 7.811 0.709 1.00 88.62 97 MET A N 1
ATOM 747 C CA . MET A 1 97 ? 5.141 7.133 0.616 1.00 88.62 97 MET A CA 1
ATOM 748 C C . MET A 1 97 ? 5.971 7.364 1.882 1.00 88.62 97 MET A C 1
ATOM 750 O O . MET A 1 97 ? 6.550 6.425 2.421 1.00 88.62 97 MET A O 1
ATOM 754 N N . LEU A 1 98 ? 5.978 8.600 2.388 1.00 90.00 98 LEU A N 1
ATOM 755 C CA . LEU A 1 98 ? 6.666 8.948 3.629 1.00 90.00 98 LEU A CA 1
ATOM 756 C C . LEU A 1 98 ? 6.029 8.270 4.853 1.00 90.00 98 LEU A C 1
ATOM 758 O O . LEU A 1 98 ? 6.745 7.772 5.720 1.00 90.00 98 LEU A O 1
ATOM 762 N N . TYR A 1 99 ? 4.695 8.204 4.896 1.00 89.31 99 TYR A N 1
ATOM 763 C CA . TYR A 1 99 ? 3.952 7.505 5.941 1.00 89.31 99 TYR A CA 1
ATOM 764 C C . TYR A 1 99 ? 4.320 6.017 5.993 1.00 89.31 99 TYR A C 1
ATOM 766 O O . TYR A 1 99 ? 4.689 5.538 7.056 1.00 89.31 99 TYR A O 1
ATOM 774 N N . PHE A 1 100 ? 4.308 5.302 4.862 1.00 86.94 100 PHE A N 1
ATOM 775 C CA . PHE A 1 100 ? 4.666 3.876 4.829 1.00 86.94 100 PHE A CA 1
ATOM 776 C C . PHE A 1 100 ? 6.154 3.608 5.085 1.00 86.94 100 PHE A C 1
ATOM 778 O O . PHE A 1 100 ? 6.496 2.562 5.627 1.00 86.94 100 PHE A O 1
ATOM 785 N N . ALA A 1 101 ? 7.045 4.527 4.704 1.00 84.31 101 ALA A N 1
ATOM 786 C CA . ALA A 1 101 ? 8.480 4.361 4.929 1.00 84.31 101 ALA A CA 1
ATOM 787 C C . ALA A 1 101 ? 8.876 4.518 6.407 1.00 84.31 101 ALA A C 1
ATOM 789 O O . ALA A 1 101 ? 9.806 3.859 6.863 1.00 84.31 101 ALA A O 1
ATOM 790 N N . PHE A 1 102 ? 8.188 5.390 7.152 1.00 83.56 102 PHE A N 1
ATOM 791 C CA . PHE A 1 102 ? 8.612 5.789 8.500 1.00 83.56 102 PHE A CA 1
ATOM 792 C C . PHE A 1 102 ? 7.527 5.685 9.581 1.00 83.56 102 PHE A C 1
ATOM 794 O O . PHE A 1 102 ? 7.775 6.123 10.704 1.00 83.56 102 PHE A O 1
ATOM 801 N N . TYR A 1 103 ? 6.332 5.187 9.251 1.00 82.94 103 TYR A N 1
ATOM 802 C CA . TYR A 1 103 ? 5.151 5.136 10.125 1.00 82.94 103 TYR A CA 1
ATOM 803 C C . TYR A 1 103 ? 4.893 6.450 10.879 1.00 82.94 103 TYR A C 1
ATOM 805 O O . TYR A 1 103 ? 4.652 6.469 12.084 1.00 82.94 103 TYR A O 1
ATOM 813 N N . GLY A 1 104 ? 4.982 7.583 10.173 1.00 79.75 104 GLY A N 1
ATOM 814 C CA . GLY A 1 104 ? 4.887 8.906 10.787 1.00 79.75 104 GLY A CA 1
ATOM 815 C C . GLY A 1 104 ? 4.137 9.921 9.935 1.00 79.75 104 GLY A C 1
ATOM 816 O O . GLY A 1 104 ? 4.340 10.009 8.726 1.00 79.75 104 GLY A O 1
ATOM 817 N N . MET A 1 105 ? 3.301 10.726 10.591 1.00 80.62 105 MET A N 1
ATOM 818 C CA . MET A 1 105 ? 2.672 11.904 9.994 1.00 80.62 105 MET A CA 1
ATOM 819 C C . MET A 1 105 ? 3.533 13.153 10.208 1.00 80.62 105 MET A C 1
ATOM 821 O O . MET A 1 105 ? 4.253 13.256 11.198 1.00 80.62 105 MET A O 1
ATOM 825 N N . GLY A 1 106 ? 3.449 14.116 9.286 1.00 81.31 106 GLY A N 1
ATOM 826 C CA . GLY A 1 106 ? 4.065 15.441 9.452 1.00 81.31 106 GLY A CA 1
ATOM 827 C C . GLY A 1 106 ? 5.592 15.486 9.335 1.00 81.31 106 GLY A C 1
ATOM 828 O O . GLY A 1 106 ? 6.191 16.520 9.618 1.00 81.31 106 GLY A O 1
ATOM 829 N N . LYS A 1 107 ? 6.234 14.392 8.913 1.00 85.75 107 LYS A N 1
ATOM 830 C CA . LYS A 1 107 ? 7.665 14.390 8.592 1.00 85.75 107 LYS A CA 1
ATOM 831 C C . LYS A 1 107 ? 7.936 15.239 7.332 1.00 85.75 107 LYS A C 1
ATOM 833 O O . LYS A 1 107 ? 7.086 15.272 6.436 1.00 85.75 107 LYS A O 1
ATOM 838 N N . PRO A 1 108 ? 9.100 15.910 7.244 1.00 90.56 108 PRO A N 1
ATOM 839 C CA . PRO A 1 108 ? 9.492 16.650 6.049 1.00 90.56 108 PRO A CA 1
ATOM 840 C C . PRO A 1 108 ? 9.704 15.696 4.866 1.00 90.56 108 PRO A C 1
ATOM 842 O O . PRO A 1 108 ? 10.244 14.599 5.031 1.00 90.56 108 PRO A O 1
ATOM 845 N N . LEU A 1 109 ? 9.284 1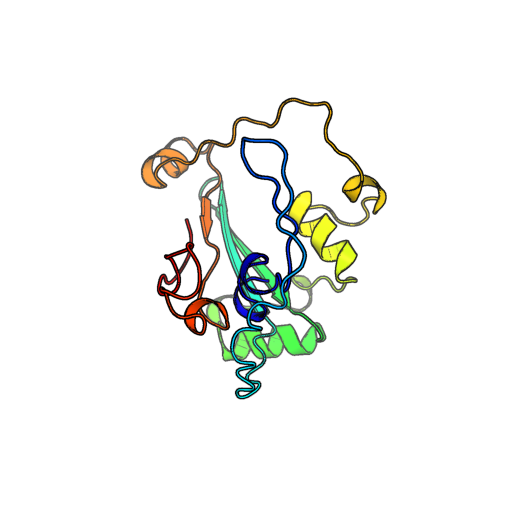6.106 3.665 1.00 90.38 109 LEU A N 1
ATOM 846 C CA . LEU A 1 109 ? 9.426 15.290 2.449 1.00 90.38 109 LEU A CA 1
ATOM 847 C C . LEU A 1 109 ? 10.895 15.050 2.087 1.00 90.38 109 LEU A C 1
ATOM 849 O O . LEU A 1 109 ? 11.218 14.052 1.450 1.00 90.38 109 LEU A O 1
ATOM 853 N N . GLU A 1 110 ? 11.783 15.927 2.543 1.00 91.12 110 GLU A N 1
ATOM 854 C CA . GLU A 1 110 ? 13.233 15.860 2.400 1.00 91.12 110 GLU A CA 1
ATOM 855 C C . GLU A 1 110 ? 13.813 14.563 2.979 1.00 91.12 110 GLU A C 1
ATOM 857 O O . GLU A 1 110 ? 14.858 14.111 2.521 1.00 91.12 110 GLU A O 1
ATOM 862 N N . MET A 1 111 ? 13.115 13.901 3.912 1.00 88.56 111 MET A N 1
ATOM 863 C CA . MET A 1 111 ? 13.509 12.572 4.392 1.00 88.56 111 MET A CA 1
ATOM 864 C C . MET A 1 111 ? 13.501 11.505 3.288 1.00 88.56 111 MET A C 1
ATOM 866 O O . MET A 1 111 ? 14.238 10.533 3.389 1.00 88.56 111 MET A O 1
ATOM 870 N N . LEU A 1 112 ? 12.713 11.675 2.219 1.00 87.69 112 LEU A N 1
ATOM 871 C CA . LEU A 1 112 ? 12.755 10.781 1.052 1.00 87.69 112 LEU A CA 1
ATOM 872 C C . LEU A 1 112 ? 14.038 10.952 0.222 1.00 87.69 112 LEU A C 1
ATOM 874 O O . LEU A 1 112 ? 14.317 10.124 -0.642 1.00 87.69 112 LEU A O 1
ATOM 878 N N . LEU A 1 113 ? 14.797 12.029 0.451 1.00 89.62 113 LEU A N 1
ATOM 879 C CA . LEU A 1 113 ? 16.078 12.294 -0.207 1.00 89.62 113 LEU A CA 1
ATOM 880 C C . LEU A 1 113 ? 17.266 11.738 0.588 1.00 89.62 113 LEU A C 1
ATOM 882 O O . LEU A 1 113 ? 18.382 11.707 0.062 1.00 89.62 113 LEU A O 1
ATOM 886 N N . ASP A 1 114 ? 17.039 11.310 1.834 1.00 84.69 114 ASP A N 1
ATOM 887 C CA . ASP A 1 114 ? 18.072 10.692 2.653 1.00 84.69 114 ASP A CA 1
ATOM 888 C C . ASP A 1 114 ? 18.468 9.336 2.057 1.00 84.69 114 ASP A C 1
ATOM 890 O O . ASP A 1 114 ? 17.638 8.459 1.817 1.00 84.69 114 ASP A O 1
ATOM 894 N N . ARG A 1 115 ? 19.765 9.173 1.796 1.00 80.00 115 ARG A N 1
ATOM 895 C CA . ARG A 1 115 ? 20.338 7.949 1.226 1.00 80.00 115 ARG A CA 1
ATOM 896 C C . ARG A 1 115 ? 20.827 6.972 2.294 1.00 80.00 115 ARG A C 1
ATOM 898 O O . ARG A 1 115 ? 21.249 5.881 1.925 1.00 80.00 115 ARG A O 1
ATOM 905 N N . GLY A 1 116 ? 20.772 7.355 3.574 1.00 72.62 116 GLY A N 1
ATOM 906 C CA . GLY A 1 116 ? 21.219 6.555 4.709 1.00 72.62 116 GLY A CA 1
ATOM 907 C C . GLY A 1 116 ? 22.739 6.371 4.729 1.00 72.62 116 GLY A C 1
ATOM 908 O O . GLY A 1 116 ? 23.302 5.597 3.962 1.00 72.62 116 GLY A O 1
ATOM 909 N N . THR A 1 117 ? 23.439 7.059 5.630 1.00 58.91 117 THR A N 1
ATOM 910 C CA . THR A 1 117 ? 24.851 6.751 5.949 1.00 58.91 117 THR A CA 1
ATOM 911 C C . THR A 1 117 ? 24.983 5.674 7.030 1.00 58.91 117 THR A C 1
ATOM 913 O O . THR A 1 117 ? 26.072 5.141 7.253 1.00 58.91 117 THR A O 1
ATOM 916 N N . SER A 1 118 ? 23.883 5.329 7.701 1.00 58.78 118 SER A N 1
ATOM 917 C CA . SER A 1 118 ? 23.803 4.242 8.671 1.00 58.78 118 SER A CA 1
ATOM 918 C C . SER A 1 118 ? 23.700 2.893 7.960 1.00 58.78 118 SER A C 1
ATOM 920 O O . SER A 1 118 ? 22.996 2.738 6.962 1.00 58.78 118 SER A O 1
ATOM 922 N N . LYS A 1 119 ? 24.422 1.889 8.478 1.00 55.34 119 LYS A N 1
ATOM 923 C CA . LYS A 1 119 ? 24.299 0.501 8.014 1.00 55.34 119 LYS A CA 1
ATOM 924 C C . LYS A 1 119 ? 22.814 0.120 8.044 1.00 55.34 119 LYS A C 1
ATOM 926 O O . LYS A 1 119 ? 22.188 0.388 9.069 1.00 55.34 119 LYS A O 1
ATOM 931 N N . PRO A 1 120 ? 22.259 -0.493 6.983 1.00 55.44 120 PRO A N 1
ATOM 932 C CA . PRO A 1 120 ? 20.895 -0.983 7.050 1.00 55.44 120 PRO A CA 1
ATOM 933 C C . PRO A 1 120 ? 20.793 -1.923 8.248 1.00 55.44 120 PRO A C 1
ATOM 935 O O . PRO A 1 120 ? 21.667 -2.780 8.443 1.00 55.44 120 PRO A O 1
ATOM 938 N N . ASP A 1 121 ? 19.743 -1.753 9.049 1.00 57.72 121 ASP A N 1
ATOM 939 C CA . ASP A 1 121 ? 19.358 -2.775 10.010 1.00 57.72 121 ASP A CA 1
ATOM 940 C C . ASP A 1 121 ? 19.288 -4.106 9.261 1.00 57.72 121 ASP A C 1
ATOM 942 O O . ASP A 1 121 ? 18.850 -4.173 8.110 1.00 57.72 121 ASP A O 1
ATOM 946 N N . LYS A 1 122 ? 19.843 -5.165 9.850 1.00 57.31 122 LYS A N 1
ATOM 947 C CA . LYS A 1 122 ? 19.945 -6.461 9.175 1.00 57.31 122 LYS A CA 1
ATOM 948 C C . LYS A 1 122 ? 18.534 -6.989 8.898 1.00 57.31 122 LYS A C 1
ATOM 950 O O . LYS A 1 122 ? 17.916 -7.587 9.772 1.00 57.31 122 LYS A O 1
ATOM 955 N N . TYR A 1 123 ? 18.047 -6.798 7.676 1.00 57.31 123 TYR A N 1
ATOM 956 C CA . TYR A 1 123 ? 16.799 -7.385 7.205 1.00 57.31 123 TYR A CA 1
ATOM 957 C C . TYR A 1 123 ? 17.007 -8.887 7.008 1.00 57.31 123 TYR A C 1
ATOM 959 O O . TYR A 1 123 ? 17.622 -9.327 6.036 1.00 57.31 123 TYR A O 1
ATOM 967 N N . LEU A 1 124 ? 16.527 -9.682 7.963 1.00 64.81 124 LEU A N 1
ATOM 968 C CA . LEU A 1 124 ? 16.540 -11.136 7.879 1.00 64.81 124 LEU A CA 1
ATOM 969 C C . LEU A 1 124 ? 15.161 -11.620 7.430 1.00 64.81 124 LEU A C 1
ATOM 971 O O . LEU A 1 124 ? 14.179 -11.471 8.155 1.00 64.81 124 LEU A O 1
ATOM 975 N N . LYS A 1 125 ? 15.089 -12.255 6.258 1.00 65.75 125 LYS A N 1
ATOM 976 C CA . LYS A 1 125 ? 13.901 -13.022 5.881 1.00 65.75 125 LYS A CA 1
ATOM 977 C C . LYS A 1 125 ? 13.970 -14.378 6.578 1.00 65.75 125 LYS A C 1
ATOM 979 O O . LYS A 1 125 ? 14.815 -15.206 6.243 1.00 65.75 125 LYS A O 1
ATOM 984 N N . ALA A 1 126 ? 13.107 -14.589 7.561 1.00 69.69 126 ALA A N 1
ATOM 985 C CA . ALA A 1 126 ? 13.019 -15.837 8.311 1.00 69.69 126 ALA A CA 1
ATOM 986 C C . ALA A 1 126 ? 11.627 -16.455 8.176 1.00 69.69 126 ALA A C 1
ATOM 988 O O . ALA A 1 126 ? 10.681 -15.816 7.717 1.00 69.69 126 ALA A O 1
ATOM 989 N N . LYS A 1 127 ? 11.502 -17.724 8.572 1.00 72.69 127 LYS A N 1
ATOM 990 C CA . LYS A 1 127 ? 10.198 -18.385 8.597 1.00 72.69 127 LYS A CA 1
ATOM 991 C C . LYS A 1 127 ? 9.289 -17.691 9.628 1.00 72.69 127 LYS A C 1
ATOM 993 O O . LYS A 1 127 ? 9.767 -17.354 10.716 1.00 72.69 127 LYS A O 1
ATOM 998 N N . PRO A 1 128 ? 7.991 -17.509 9.335 1.00 71.25 128 PRO A N 1
ATOM 999 C CA . PRO A 1 128 ? 7.065 -16.821 10.237 1.00 71.25 128 PRO A CA 1
ATOM 1000 C C . PRO A 1 128 ? 7.004 -17.475 11.626 1.00 71.25 128 PRO A C 1
ATOM 1002 O O . PRO A 1 128 ? 7.029 -16.767 12.630 1.00 71.25 128 PRO A O 1
ATOM 1005 N N . ASP A 1 129 ? 7.066 -18.810 11.698 1.00 70.25 129 ASP A N 1
ATOM 1006 C CA . ASP A 1 129 ? 7.066 -19.563 12.961 1.00 70.25 129 ASP A CA 1
ATOM 1007 C C . ASP A 1 129 ? 8.208 -19.181 13.910 1.00 70.25 129 ASP A C 1
ATOM 1009 O O . ASP A 1 129 ? 8.043 -19.265 15.123 1.00 70.25 129 ASP A O 1
ATOM 1013 N N . SER A 1 130 ? 9.372 -18.782 13.384 1.00 66.94 130 SER A N 1
ATOM 1014 C CA . SER A 1 130 ? 10.491 -18.302 14.208 1.00 66.94 130 SER A CA 1
ATOM 1015 C C . SER A 1 130 ? 10.309 -16.848 14.648 1.00 66.94 130 SER A C 1
ATOM 1017 O O . SER A 1 130 ? 10.621 -16.505 15.780 1.00 66.94 130 SER A O 1
ATOM 1019 N N . LEU A 1 131 ? 9.747 -16.000 13.784 1.00 67.12 131 LEU A N 1
ATOM 1020 C CA . LEU A 1 131 ? 9.583 -14.566 14.044 1.00 67.12 131 LEU A CA 1
ATOM 1021 C C . LEU A 1 131 ? 8.499 -14.274 15.091 1.00 67.12 131 LEU A C 1
ATOM 1023 O O . LEU A 1 131 ? 8.648 -13.359 15.899 1.00 67.12 131 LEU A O 1
ATOM 1027 N N . LEU A 1 132 ? 7.425 -15.067 15.087 1.00 68.00 132 LEU A N 1
ATOM 1028 C CA . LEU A 1 132 ? 6.291 -14.909 16.000 1.00 68.00 132 LEU A CA 1
ATOM 1029 C C . LEU A 1 132 ? 6.569 -15.454 17.407 1.00 68.00 132 LEU A C 1
ATOM 1031 O O . LEU A 1 132 ? 5.952 -14.992 18.365 1.00 68.00 132 LEU A O 1
ATOM 1035 N N . LYS A 1 133 ? 7.485 -16.421 17.541 1.00 65.81 133 LYS A N 1
ATOM 1036 C CA . LYS A 1 133 ? 7.835 -17.032 18.834 1.00 65.81 133 LYS A CA 1
ATOM 1037 C C . LYS A 1 133 ? 8.671 -16.111 19.707 1.00 65.81 133 LYS A C 1
ATOM 1039 O O . LYS A 1 133 ? 8.396 -16.000 20.896 1.00 65.81 133 LYS A O 1
ATOM 1044 N N . ASP A 1 134 ? 9.640 -15.430 19.105 1.00 68.25 134 ASP A N 1
ATOM 1045 C CA . ASP A 1 134 ? 10.588 -14.611 19.860 1.00 68.25 134 ASP A CA 1
ATOM 1046 C C . ASP A 1 134 ? 10.091 -13.168 20.047 1.00 68.25 134 ASP A C 1
ATOM 1048 O O . ASP A 1 134 ? 10.692 -12.394 20.786 1.00 68.25 134 ASP A O 1
ATOM 1052 N N . GLY A 1 135 ? 8.998 -12.778 19.375 1.00 63.84 135 GLY A N 1
ATOM 1053 C CA . GLY A 1 135 ? 8.415 -11.435 19.476 1.00 63.84 135 GLY A CA 1
ATOM 1054 C C . GLY A 1 135 ? 9.307 -10.316 18.926 1.00 63.84 135 GLY A C 1
ATOM 1055 O O . GLY A 1 135 ? 8.998 -9.147 19.096 1.00 63.84 135 GLY A O 1
ATOM 1056 N N . VAL A 1 136 ? 10.418 -10.651 18.266 1.00 68.31 136 VAL A N 1
ATOM 1057 C CA . VAL A 1 136 ? 11.380 -9.673 17.718 1.00 68.31 136 VAL A CA 1
ATOM 1058 C C . VAL A 1 136 ? 11.139 -9.419 16.224 1.00 68.31 136 VAL A C 1
ATOM 1060 O O . VAL A 1 136 ? 11.734 -8.525 15.628 1.00 68.31 136 VAL A O 1
ATOM 1063 N N . GLY A 1 137 ? 10.285 -10.227 15.593 1.00 76.12 137 GLY A N 1
ATOM 1064 C CA . GLY A 1 137 ? 10.081 -10.223 14.152 1.00 76.12 137 GLY A CA 1
ATOM 1065 C C . GLY A 1 137 ? 8.921 -9.356 13.676 1.00 76.12 137 GLY A C 1
ATOM 1066 O O . GLY A 1 137 ? 7.888 -9.249 14.334 1.00 76.12 137 GLY A O 1
ATOM 1067 N N . LEU A 1 138 ? 9.085 -8.801 12.476 1.00 81.81 138 LEU A N 1
ATOM 1068 C CA . LEU A 1 138 ? 8.021 -8.172 11.702 1.00 81.81 138 LEU A CA 1
ATOM 1069 C C . LEU A 1 138 ? 7.599 -9.126 10.582 1.00 81.81 138 LEU A C 1
ATOM 1071 O O . LEU A 1 138 ? 8.433 -9.540 9.776 1.00 81.81 138 LEU A O 1
ATOM 1075 N N . LEU A 1 139 ? 6.314 -9.463 10.524 1.00 85.44 139 LEU A N 1
ATOM 1076 C CA . LEU A 1 139 ? 5.728 -10.237 9.434 1.00 85.44 139 LEU A CA 1
ATOM 1077 C C . LEU A 1 139 ? 4.847 -9.313 8.597 1.00 85.44 139 LEU A C 1
ATOM 1079 O O . LEU A 1 139 ? 3.919 -8.699 9.111 1.00 85.44 139 LEU A O 1
ATOM 1083 N N . ILE A 1 140 ? 5.133 -9.223 7.304 1.00 87.56 140 ILE A N 1
ATOM 1084 C CA . ILE A 1 140 ? 4.384 -8.398 6.359 1.00 87.56 140 ILE A CA 1
ATOM 1085 C C . ILE A 1 140 ? 3.721 -9.323 5.345 1.00 87.56 140 ILE A C 1
ATOM 1087 O O . ILE A 1 140 ? 4.396 -10.098 4.677 1.00 87.56 140 ILE A O 1
ATOM 1091 N N . LEU A 1 141 ? 2.406 -9.200 5.203 1.00 89.00 141 LEU A N 1
ATOM 1092 C CA . LEU A 1 141 ? 1.606 -9.914 4.219 1.00 89.00 141 LEU A CA 1
ATOM 1093 C C . LEU A 1 141 ? 1.100 -8.913 3.182 1.00 89.00 141 LEU A C 1
ATOM 1095 O O . LEU A 1 141 ? 0.128 -8.189 3.412 1.00 89.00 141 LEU A O 1
ATOM 1099 N N . ASP A 1 142 ? 1.764 -8.878 2.030 1.00 89.00 142 ASP A N 1
ATOM 1100 C CA . ASP A 1 142 ? 1.363 -8.022 0.914 1.00 89.00 142 ASP A CA 1
ATOM 1101 C C . ASP A 1 142 ? 0.505 -8.834 -0.066 1.00 89.00 142 ASP A C 1
ATOM 1103 O O . ASP A 1 142 ? 1.029 -9.749 -0.714 1.00 89.00 142 ASP A O 1
ATOM 1107 N N . PRO A 1 143 ? -0.800 -8.541 -0.226 1.00 88.12 143 PRO A N 1
ATOM 1108 C CA . PRO A 1 143 ? -1.636 -9.314 -1.127 1.00 88.12 143 PRO A CA 1
ATOM 1109 C C . PRO A 1 143 ? -1.269 -9.057 -2.582 1.00 88.12 143 PRO A C 1
ATOM 1111 O O . PRO A 1 143 ? -1.025 -7.928 -3.028 1.00 88.12 143 PRO A O 1
ATOM 1114 N N . TYR A 1 144 ? -1.308 -10.134 -3.345 1.00 87.19 144 TYR A N 1
ATOM 1115 C CA . TYR A 1 144 ? -1.169 -10.120 -4.790 1.00 87.19 144 TYR A CA 1
ATOM 1116 C C . TYR A 1 144 ? -2.564 -10.028 -5.432 1.00 87.19 144 TYR A C 1
ATOM 1118 O O . TYR A 1 144 ? -3.494 -9.425 -4.883 1.00 87.19 144 TYR A O 1
ATOM 1126 N N . GLY A 1 145 ? -2.717 -10.535 -6.654 1.00 85.38 145 GLY A N 1
ATOM 1127 C CA . GLY A 1 145 ? -3.919 -10.316 -7.451 1.00 85.38 145 GLY A CA 1
ATOM 1128 C C . GLY A 1 145 ? -3.943 -8.944 -8.129 1.00 85.38 145 GLY A C 1
ATOM 1129 O O . GLY A 1 145 ? -2.947 -8.219 -8.180 1.00 85.38 145 GLY A O 1
ATOM 1130 N N . GLY A 1 146 ? -5.097 -8.588 -8.690 1.00 86.12 146 GLY A N 1
ATOM 1131 C CA . GLY A 1 146 ? -5.221 -7.392 -9.522 1.00 86.12 146 GLY A CA 1
ATOM 1132 C C . GLY A 1 146 ? -4.313 -7.471 -10.751 1.00 86.12 146 GLY A C 1
ATOM 1133 O O . GLY A 1 146 ? -4.330 -8.465 -11.469 1.00 86.12 146 GLY A O 1
ATOM 1134 N N . GLU A 1 147 ? -3.507 -6.444 -10.996 1.00 85.50 147 GLU A N 1
ATOM 1135 C CA . GLU A 1 147 ? -2.591 -6.416 -12.140 1.00 85.50 147 GLU A CA 1
ATOM 1136 C C . GLU A 1 147 ? -1.488 -7.487 -12.049 1.00 85.50 147 GLU A C 1
ATOM 1138 O O . GLU A 1 147 ? -1.061 -8.010 -13.074 1.00 85.50 147 GLU A O 1
ATOM 1143 N N . MET A 1 148 ? -1.099 -7.916 -10.839 1.00 85.88 148 MET A N 1
ATOM 1144 C CA . MET A 1 148 ? -0.062 -8.944 -10.657 1.00 85.88 148 MET A CA 1
ATOM 1145 C C . MET A 1 148 ? -0.413 -10.284 -11.310 1.00 85.88 148 MET A C 1
ATOM 1147 O O . MET A 1 148 ? 0.485 -10.946 -11.817 1.00 85.88 148 MET A O 1
ATOM 1151 N N . VAL A 1 149 ? -1.693 -10.674 -11.336 1.00 86.62 149 VAL A N 1
ATOM 1152 C CA . VAL A 1 149 ? -2.137 -11.938 -11.962 1.00 86.62 149 VAL A CA 1
ATOM 1153 C C . VAL A 1 149 ? -2.401 -11.801 -13.462 1.00 86.62 149 VAL A C 1
ATOM 1155 O O . VAL A 1 149 ? -2.578 -12.808 -14.142 1.00 86.62 149 VAL A O 1
ATOM 1158 N N . ARG A 1 150 ? -2.453 -10.568 -13.986 1.00 85.25 150 ARG A N 1
ATOM 1159 C CA . ARG A 1 150 ? -2.702 -10.305 -15.412 1.00 85.25 150 ARG A CA 1
ATOM 1160 C C . ARG A 1 150 ? -1.437 -10.434 -16.253 1.00 85.25 150 ARG A C 1
ATOM 1162 O O . ARG A 1 150 ? -1.532 -10.758 -17.434 1.00 85.25 150 ARG A O 1
ATOM 1169 N N . VAL A 1 151 ? -0.269 -10.216 -15.651 1.00 80.31 151 VAL A N 1
ATOM 1170 C CA . VAL A 1 151 ? 1.029 -10.437 -16.297 1.00 80.31 151 VAL A CA 1
ATOM 1171 C C . VAL A 1 151 ? 1.313 -11.939 -16.346 1.00 80.31 151 VAL A C 1
ATOM 1173 O O . VAL A 1 151 ? 1.382 -12.602 -15.310 1.00 80.31 151 VAL A O 1
ATOM 1176 N N . ALA A 1 152 ? 1.476 -12.489 -17.551 1.00 81.31 152 ALA A N 1
ATOM 1177 C CA . ALA A 1 152 ? 1.784 -13.905 -17.722 1.00 81.31 152 ALA A CA 1
ATOM 1178 C C . ALA A 1 152 ? 3.190 -14.244 -17.192 1.00 81.31 152 ALA A C 1
ATOM 1180 O O . ALA A 1 152 ? 4.127 -13.460 -17.332 1.00 81.31 152 ALA A O 1
ATOM 1181 N N . LEU A 1 153 ? 3.342 -15.446 -16.625 1.00 79.00 153 LEU A N 1
ATOM 1182 C CA . LEU A 1 153 ? 4.569 -15.902 -15.952 1.00 79.00 153 LEU A CA 1
ATOM 1183 C C . LEU A 1 153 ? 5.830 -15.802 -16.822 1.00 79.00 153 LEU A C 1
ATOM 1185 O O . LEU A 1 153 ? 6.903 -15.523 -16.306 1.00 79.00 153 LEU A O 1
ATOM 1189 N N . ALA A 1 154 ? 5.695 -16.014 -18.132 1.00 82.62 154 ALA A N 1
ATOM 1190 C CA . ALA A 1 154 ? 6.814 -15.992 -19.072 1.00 82.62 154 ALA A CA 1
ATOM 1191 C C . ALA A 1 154 ? 7.209 -14.580 -19.545 1.00 82.62 154 ALA A C 1
ATOM 1193 O O . ALA A 1 154 ? 8.227 -14.432 -20.212 1.00 82.62 154 ALA A O 1
ATOM 1194 N N . VAL A 1 155 ? 6.414 -13.546 -19.237 1.00 82.31 155 VAL A N 1
ATOM 1195 C CA . VAL A 1 155 ? 6.658 -12.175 -19.728 1.00 82.31 155 VAL A CA 1
ATOM 1196 C C . VAL A 1 155 ? 7.828 -11.521 -18.999 1.00 82.31 155 VAL A C 1
ATOM 1198 O O . VAL A 1 155 ? 8.539 -10.704 -19.574 1.00 82.31 155 VAL A O 1
ATOM 1201 N N . THR A 1 156 ? 8.052 -11.886 -17.738 1.00 85.12 156 THR A N 1
ATOM 1202 C CA . THR A 1 156 ? 9.113 -11.307 -16.909 1.00 85.12 156 THR A CA 1
ATOM 1203 C C . THR A 1 156 ? 9.766 -12.383 -16.051 1.00 85.12 156 THR A C 1
ATOM 1205 O O . THR A 1 156 ? 9.056 -13.298 -15.635 1.00 85.12 156 THR A O 1
ATOM 1208 N N . PRO A 1 157 ? 11.038 -12.226 -15.645 1.00 86.94 157 PRO A N 1
ATOM 1209 C CA . PRO A 1 157 ? 11.710 -13.192 -14.778 1.00 86.94 157 PRO A CA 1
ATOM 1210 C C . PRO A 1 157 ? 11.035 -13.432 -13.421 1.00 86.94 157 PRO A C 1
ATOM 1212 O O . PRO A 1 157 ? 11.281 -14.465 -12.811 1.00 86.94 157 PRO A O 1
ATOM 1215 N N . PHE A 1 158 ? 10.208 -12.499 -12.928 1.00 85.56 158 PHE A N 1
ATOM 1216 C CA . PHE A 1 158 ? 9.516 -12.644 -11.648 1.00 85.56 158 PHE A CA 1
ATOM 1217 C C . PHE A 1 158 ? 8.344 -13.645 -11.747 1.00 85.56 158 PHE A C 1
ATOM 1219 O O . PHE A 1 158 ? 7.311 -13.311 -12.344 1.00 85.56 158 PHE A O 1
ATOM 1226 N N . PRO A 1 159 ? 8.444 -14.843 -11.131 1.00 85.94 159 PRO A N 1
ATOM 1227 C CA . PRO A 1 159 ? 7.510 -15.939 -11.387 1.00 85.94 159 PRO A CA 1
ATOM 1228 C C . PRO A 1 159 ? 6.316 -15.954 -10.422 1.00 85.94 159 PRO A C 1
ATOM 1230 O O . PRO A 1 159 ? 5.346 -16.675 -10.633 1.00 85.94 159 PRO A O 1
ATOM 1233 N N . HIS A 1 160 ? 6.339 -15.176 -9.340 1.00 86.94 160 HIS A N 1
ATOM 1234 C CA . HIS A 1 160 ? 5.290 -15.226 -8.320 1.00 86.94 160 HIS A CA 1
ATOM 1235 C C . HIS A 1 160 ? 4.089 -14.357 -8.718 1.00 86.94 160 HIS A C 1
ATOM 1237 O O . HIS A 1 160 ? 3.816 -13.330 -8.115 1.00 86.94 160 HIS A O 1
ATOM 1243 N N . ARG A 1 161 ? 3.357 -14.737 -9.768 1.00 84.44 161 ARG A N 1
ATOM 1244 C CA . ARG A 1 161 ? 2.198 -13.958 -10.252 1.00 84.44 161 ARG A CA 1
ATOM 1245 C C . ARG A 1 161 ? 0.870 -14.412 -9.649 1.00 84.44 161 ARG A C 1
ATOM 1247 O O . ARG A 1 161 ? 0.004 -13.582 -9.401 1.00 84.44 161 ARG A O 1
ATOM 1254 N N . GLN A 1 162 ? 0.734 -15.712 -9.378 1.00 84.50 162 GLN A N 1
ATOM 1255 C CA . GLN A 1 162 ? -0.517 -16.357 -8.947 1.00 84.50 162 GLN A CA 1
ATOM 1256 C C . GLN A 1 162 ? -0.593 -16.671 -7.442 1.00 84.50 162 GLN A C 1
ATOM 1258 O O . GLN A 1 162 ? -1.530 -17.328 -6.997 1.00 84.50 162 GLN A O 1
ATOM 1263 N N . ALA A 1 163 ? 0.376 -16.214 -6.645 1.00 85.06 163 ALA A N 1
ATOM 1264 C CA . ALA A 1 163 ? 0.285 -16.317 -5.190 1.00 85.06 163 ALA A CA 1
ATOM 1265 C C . ALA A 1 163 ? -0.834 -15.409 -4.646 1.00 85.06 163 ALA A C 1
ATOM 1267 O O . ALA A 1 163 ? -1.189 -14.411 -5.275 1.00 85.06 163 ALA A O 1
ATOM 1268 N N . LEU A 1 164 ? -1.375 -15.740 -3.469 1.00 83.38 164 LEU A N 1
ATOM 1269 C CA . LEU A 1 164 ? -2.371 -14.901 -2.789 1.00 83.38 164 LEU A CA 1
ATOM 1270 C C . LEU A 1 164 ? -1.721 -13.695 -2.107 1.00 83.38 164 LEU A C 1
ATOM 1272 O O . LEU A 1 164 ? -2.235 -12.581 -2.184 1.00 83.38 164 LEU A O 1
ATOM 1276 N N . TYR A 1 165 ? -0.580 -13.916 -1.464 1.00 83.00 165 TYR A N 1
ATOM 1277 C CA . TYR A 1 165 ? 0.176 -12.906 -0.740 1.00 83.00 165 TYR A CA 1
ATOM 1278 C C . TYR A 1 165 ? 1.666 -13.238 -0.782 1.00 83.00 165 TYR A C 1
ATOM 1280 O O . TYR A 1 165 ? 2.058 -14.400 -0.917 1.00 83.00 165 TYR A O 1
ATOM 1288 N N . ASN A 1 166 ? 2.489 -12.203 -0.670 1.00 85.38 166 ASN A N 1
ATOM 1289 C CA . ASN A 1 166 ? 3.902 -12.334 -0.354 1.00 85.38 166 ASN A CA 1
ATOM 1290 C C . ASN A 1 166 ? 4.096 -12.251 1.159 1.00 85.38 166 ASN A C 1
ATOM 1292 O O . ASN A 1 166 ? 3.458 -11.426 1.808 1.00 85.38 166 ASN A O 1
ATOM 1296 N N . ILE A 1 167 ? 4.991 -13.099 1.661 1.00 78.62 167 ILE A N 1
ATOM 1297 C CA . ILE A 1 167 ? 5.440 -13.178 3.055 1.00 78.62 167 ILE A CA 1
ATOM 1298 C C . ILE A 1 167 ? 6.923 -12.827 3.100 1.00 78.62 167 ILE A C 1
ATOM 1300 O O . ILE A 1 167 ? 7.648 -13.289 2.181 1.00 78.62 167 ILE A O 1
#

pLDDT: mean 78.89, std 15.13, range [33.34, 94.94]

Radius of gyration: 19.65 Å; chains: 1; bounding box: 52×36×53 Å